Protein AF-A0A6G3U4Z9-F1 (afdb_monomer_lite)

Secondary structure (DSSP, 8-state):
--SHHHHHHHHHHHHHHHTT---EEEEETT-HHHHHHHHHTTPEEEEEEEEE-STT-EEEEEEEEPPPPTTSPPPTT---PPPP-

Foldseek 3Di:
DPCVVVVVVVVVCVVCVVVVHWDKDKAFPPPVVVVVVCVVQVWAWPAWDWDDPDDPDITIIIMTTHDPDPPDDPDPPPDPDDDDD

Organism: NCBI:txid2706093

pLDDT: mean 84.81, std 16.22, range [45.78, 97.44]

Structure (mmCIF, N/CA/C/O backbone):
data_AF-A0A6G3U4Z9-F1
#
_entry.id   AF-A0A6G3U4Z9-F1
#
loop_
_atom_site.group_PDB
_atom_site.id
_atom_site.type_symbol
_atom_site.label_atom_id
_atom_site.label_alt_id
_atom_site.label_comp_id
_atom_site.label_asym_id
_atom_site.label_entity_id
_atom_site.label_seq_id
_atom_site.pdbx_PDB_ins_code
_atom_site.Cartn_x
_atom_site.Cartn_y
_atom_site.Cartn_z
_atom_site.occupancy
_atom_site.B_iso_or_equiv
_atom_site.auth_seq_id
_atom_site.auth_comp_id
_atom_site.auth_asym_id
_atom_site.auth_atom_id
_atom_site.pdbx_PDB_model_num
ATOM 1 N N . GLY A 1 1 ? -6.516 -11.778 -9.504 1.00 61.81 1 GLY A N 1
ATOM 2 C CA . GLY A 1 1 ? -6.053 -12.332 -8.211 1.00 61.81 1 GLY A CA 1
ATOM 3 C C . GLY A 1 1 ? -7.249 -12.686 -7.343 1.00 61.81 1 GLY A C 1
ATOM 4 O O . GLY A 1 1 ? -8.267 -12.024 -7.459 1.00 61.81 1 GLY A O 1
ATOM 5 N N . ARG A 1 2 ? -7.158 -13.712 -6.488 1.00 70.44 2 ARG A N 1
ATOM 6 C CA . ARG A 1 2 ? -8.289 -14.264 -5.701 1.00 70.44 2 ARG A CA 1
ATOM 7 C C . ARG A 1 2 ? -8.724 -13.408 -4.490 1.00 70.44 2 ARG A C 1
ATOM 9 O O . ARG A 1 2 ? -9.258 -13.940 -3.531 1.00 70.44 2 ARG A O 1
ATOM 16 N N . GLY A 1 3 ? -8.410 -12.110 -4.466 1.00 78.81 3 GLY A N 1
ATOM 17 C CA . GLY A 1 3 ? -8.739 -11.213 -3.343 1.00 78.81 3 GLY A CA 1
ATOM 18 C C . GLY A 1 3 ? -7.960 -11.445 -2.035 1.00 78.81 3 GLY A C 1
ATOM 19 O O . GLY A 1 3 ? -8.078 -10.643 -1.117 1.00 78.81 3 GLY A O 1
ATOM 20 N N . ILE A 1 4 ? -7.114 -12.476 -1.954 1.00 85.25 4 ILE A N 1
ATOM 21 C CA . ILE A 1 4 ? -6.377 -12.849 -0.731 1.00 85.25 4 ILE A CA 1
ATOM 22 C C . ILE A 1 4 ? -5.502 -11.699 -0.211 1.00 85.25 4 ILE A C 1
ATOM 24 O O . ILE A 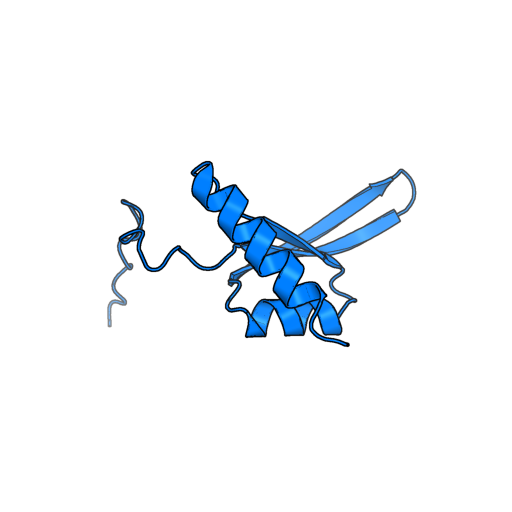1 4 ? -5.478 -11.451 0.989 1.00 85.25 4 ILE A O 1
ATOM 28 N N . GLY A 1 5 ? -4.840 -10.950 -1.100 1.00 85.19 5 GLY A N 1
ATOM 29 C CA . GLY A 1 5 ? -4.021 -9.800 -0.698 1.00 85.19 5 GLY A CA 1
ATOM 30 C C . GLY A 1 5 ? -4.817 -8.721 0.043 1.00 85.19 5 GLY A C 1
ATOM 31 O O . GLY A 1 5 ? -4.327 -8.162 1.019 1.00 85.19 5 GLY A O 1
ATOM 32 N N . ALA A 1 6 ? -6.072 -8.484 -0.353 1.00 87.12 6 ALA A N 1
ATOM 33 C CA . ALA A 1 6 ? -6.949 -7.542 0.340 1.00 87.12 6 ALA A CA 1
ATOM 34 C C . ALA A 1 6 ? -7.354 -8.060 1.730 1.00 87.12 6 ALA A C 1
ATOM 36 O O . ALA A 1 6 ? -7.358 -7.290 2.686 1.00 87.12 6 ALA A O 1
ATOM 37 N N . LEU A 1 7 ? -7.634 -9.363 1.858 1.00 90.44 7 LEU A N 1
ATOM 38 C CA . LEU A 1 7 ? -7.977 -9.988 3.141 1.00 90.44 7 LEU A CA 1
ATOM 39 C C . LEU A 1 7 ? -6.802 -9.952 4.126 1.00 90.44 7 LEU A C 1
ATOM 41 O O . LEU A 1 7 ? -6.975 -9.562 5.279 1.00 90.44 7 LEU A O 1
ATOM 45 N N . LEU A 1 8 ? -5.599 -10.299 3.663 1.00 91.44 8 LEU A N 1
ATOM 46 C CA . LEU A 1 8 ? -4.388 -10.233 4.482 1.00 91.44 8 LEU A CA 1
ATOM 47 C C . LEU A 1 8 ? -4.094 -8.797 4.929 1.00 91.44 8 LEU A C 1
ATOM 49 O O . LEU A 1 8 ? -3.767 -8.572 6.093 1.00 91.44 8 LEU A O 1
ATOM 53 N N . MET A 1 9 ? -4.264 -7.818 4.036 1.00 92.38 9 MET A N 1
ATOM 54 C CA . MET A 1 9 ? -4.086 -6.410 4.392 1.00 92.38 9 MET A CA 1
ATOM 55 C C . MET A 1 9 ? -5.119 -5.902 5.385 1.00 92.38 9 MET A C 1
ATOM 57 O O . MET A 1 9 ? -4.745 -5.194 6.316 1.00 92.38 9 MET A O 1
ATOM 61 N N . ALA A 1 10 ? -6.388 -6.286 5.245 1.00 91.75 10 ALA A N 1
ATOM 62 C CA . ALA A 1 10 ? -7.413 -5.923 6.217 1.00 91.75 10 ALA A CA 1
ATOM 63 C C . ALA A 1 10 ? -7.049 -6.427 7.625 1.00 91.75 10 ALA A C 1
ATOM 65 O O . ALA A 1 10 ? -7.112 -5.661 8.587 1.00 91.75 10 ALA A O 1
ATOM 66 N N . GLN A 1 11 ? -6.584 -7.676 7.730 1.00 94.12 11 GLN A N 1
ATOM 67 C CA . GLN A 1 11 ? -6.169 -8.259 9.006 1.00 94.12 11 GLN A CA 1
ATOM 68 C C . GLN A 1 11 ? -4.933 -7.565 9.595 1.00 94.12 11 GLN A C 1
ATOM 70 O O . GLN A 1 11 ? -4.908 -7.250 10.785 1.00 94.12 11 GLN A O 1
ATOM 75 N N . ALA A 1 12 ? -3.917 -7.290 8.773 1.00 93.81 12 ALA A N 1
ATOM 76 C CA . ALA A 1 12 ? -2.707 -6.602 9.219 1.00 93.81 12 ALA A CA 1
ATOM 77 C C . ALA A 1 12 ? -3.004 -5.179 9.726 1.00 93.81 12 ALA A C 1
ATOM 79 O O . ALA A 1 12 ? -2.493 -4.769 10.769 1.00 93.81 12 ALA A O 1
ATOM 80 N N . VAL A 1 13 ? -3.876 -4.442 9.028 1.00 94.19 13 VAL A N 1
ATOM 81 C CA . VAL A 1 13 ? -4.312 -3.098 9.437 1.00 94.19 13 VAL A CA 1
ATOM 82 C C . VAL A 1 13 ? -5.082 -3.150 10.755 1.00 94.19 13 VAL A C 1
ATOM 84 O O . VAL A 1 13 ? -4.816 -2.335 11.638 1.00 94.19 13 VAL A O 1
ATOM 87 N N . ALA A 1 14 ? -6.008 -4.101 10.911 1.00 93.25 14 ALA A N 1
ATOM 88 C CA . ALA A 1 14 ? -6.774 -4.259 12.145 1.00 93.25 14 ALA A CA 1
ATOM 89 C C . ALA A 1 14 ? -5.858 -4.519 13.352 1.00 93.25 14 ALA A C 1
ATOM 91 O O . ALA A 1 14 ? -6.001 -3.875 14.391 1.00 93.25 14 ALA A O 1
ATOM 92 N N . GLU A 1 15 ? -4.870 -5.401 13.201 1.00 95.19 15 GLU A N 1
ATOM 93 C CA . GLU A 1 15 ? -3.924 -5.717 14.272 1.00 95.19 15 GLU A CA 1
ATOM 94 C C . GLU A 1 15 ? -3.013 -4.534 14.623 1.00 95.19 15 GLU A C 1
ATOM 96 O O . GLU A 1 15 ? -2.794 -4.247 15.800 1.00 95.19 15 GLU A O 1
ATOM 101 N N . ALA A 1 16 ? -2.506 -3.806 13.627 1.00 94.06 16 ALA A N 1
ATOM 102 C CA . ALA A 1 16 ? -1.704 -2.612 13.870 1.00 94.06 16 ALA A CA 1
ATOM 103 C C . ALA A 1 16 ? -2.506 -1.531 14.612 1.00 94.06 16 ALA A C 1
ATOM 105 O O . ALA A 1 16 ? -2.020 -0.964 15.592 1.00 94.06 16 ALA A O 1
ATOM 106 N N . ARG A 1 17 ? -3.767 -1.311 14.216 1.00 92.56 17 ARG A N 1
ATOM 107 C CA . ARG A 1 17 ? -4.677 -0.380 14.902 1.00 92.56 17 ARG A CA 1
ATOM 108 C C . ARG A 1 17 ? -4.974 -0.812 16.332 1.00 92.56 17 ARG A C 1
ATOM 110 O O . ARG A 1 17 ? -4.946 0.028 17.225 1.00 92.56 17 ARG A O 1
ATOM 117 N N . ARG A 1 18 ? -5.167 -2.113 16.581 1.00 93.12 18 ARG A N 1
ATOM 118 C CA . ARG A 1 18 ? -5.325 -2.666 17.939 1.00 93.12 18 ARG A CA 1
ATOM 119 C C . ARG A 1 18 ? -4.122 -2.350 18.836 1.00 93.12 18 ARG A C 1
ATOM 121 O O . ARG A 1 18 ? -4.274 -2.250 20.049 1.00 93.12 18 ARG A O 1
ATOM 128 N N . ARG A 1 19 ? -2.936 -2.169 18.248 1.00 93.75 19 ARG A N 1
ATOM 129 C CA . ARG A 1 19 ? -1.704 -1.752 18.939 1.00 93.75 19 ARG A CA 1
ATOM 130 C C . ARG A 1 19 ? -1.493 -0.232 18.974 1.00 93.75 19 ARG A C 1
ATOM 132 O O . ARG A 1 19 ? -0.452 0.208 19.447 1.00 93.75 19 ARG A O 1
ATOM 139 N N . GLY A 1 20 ? -2.432 0.568 18.465 1.00 92.75 20 GLY A N 1
ATOM 140 C CA . GLY A 1 20 ? -2.300 2.026 18.368 1.00 92.75 20 GLY A CA 1
ATOM 141 C C . GLY A 1 20 ? -1.305 2.497 17.300 1.00 92.75 20 GLY A C 1
ATOM 142 O O . GLY A 1 20 ? -0.857 3.639 17.347 1.00 92.75 20 GLY A O 1
ATOM 143 N N . LEU A 1 21 ? -0.937 1.634 16.349 1.00 93.69 21 LEU A N 1
ATOM 144 C CA . LEU A 1 21 ? 0.008 1.947 15.277 1.00 93.69 21 LEU A CA 1
ATOM 145 C C . LEU A 1 21 ? -0.724 2.382 14.005 1.00 93.69 21 LEU A C 1
ATOM 147 O O . LEU A 1 21 ? -1.812 1.892 13.693 1.00 93.69 21 LEU A O 1
ATOM 151 N N . HIS A 1 22 ? -0.085 3.262 13.232 1.00 94.00 22 HIS A N 1
ATOM 152 C CA . HIS A 1 22 ? -0.543 3.648 11.902 1.00 94.00 22 HIS A CA 1
ATOM 153 C C . HIS A 1 22 ? 0.247 2.891 10.821 1.00 94.00 22 HIS A C 1
ATOM 155 O O . HIS A 1 22 ? 1.448 3.126 10.686 1.00 94.00 22 HIS A O 1
ATOM 161 N N . PRO A 1 23 ? -0.383 1.979 10.057 1.00 95.25 23 PRO A N 1
ATOM 162 C CA . PRO A 1 23 ? 0.318 1.210 9.034 1.00 95.25 23 PRO A CA 1
ATOM 163 C C . PRO A 1 23 ? 0.807 2.074 7.871 1.00 95.25 23 PRO A C 1
ATOM 165 O O . PRO A 1 23 ? 0.053 2.886 7.329 1.00 95.25 23 PRO A O 1
ATOM 168 N N . VAL A 1 24 ? 2.037 1.810 7.438 1.00 95.19 24 VAL A N 1
ATOM 169 C CA . VAL A 1 24 ? 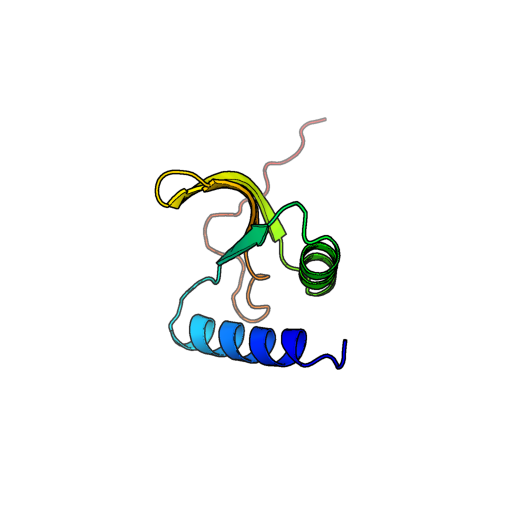2.639 2.329 6.206 1.00 95.19 24 VAL A CA 1
ATOM 170 C C . VAL A 1 24 ? 3.191 1.148 5.413 1.00 95.19 24 VAL A C 1
ATOM 172 O O . VAL A 1 24 ? 3.612 0.151 6.002 1.00 95.19 24 VAL A O 1
ATOM 175 N N . LEU A 1 25 ? 3.159 1.241 4.087 1.00 94.31 25 LEU A N 1
ATOM 176 C CA . LEU A 1 25 ? 3.754 0.259 3.190 1.00 94.31 25 LEU A CA 1
ATOM 177 C C . LEU A 1 25 ? 4.512 0.929 2.049 1.00 94.31 25 LEU A C 1
ATOM 179 O O . LEU A 1 25 ? 4.139 2.015 1.603 1.00 94.31 25 LEU A O 1
ATOM 183 N N . ASP A 1 26 ? 5.520 0.219 1.555 1.00 95.31 26 ASP A N 1
ATOM 184 C CA . ASP A 1 26 ? 6.318 0.582 0.391 1.00 95.31 26 ASP A CA 1
ATOM 185 C C . ASP A 1 26 ? 6.070 -0.438 -0.720 1.00 95.31 26 ASP A C 1
ATOM 187 O O . ASP A 1 26 ? 6.210 -1.645 -0.518 1.00 95.31 26 ASP A O 1
ATOM 191 N N . VAL A 1 27 ? 5.679 0.042 -1.899 1.00 94.69 27 VAL A N 1
ATOM 192 C CA . VAL A 1 27 ? 5.400 -0.792 -3.077 1.00 94.69 27 VAL A CA 1
ATOM 193 C C . VAL A 1 27 ? 6.367 -0.416 -4.174 1.00 94.69 27 VAL A C 1
ATOM 195 O O . VAL A 1 27 ? 6.517 0.768 -4.450 1.00 94.69 27 VAL A O 1
ATOM 198 N N . LEU A 1 28 ? 6.965 -1.390 -4.858 1.00 96.56 28 LEU A N 1
ATOM 199 C CA . LEU A 1 28 ? 7.701 -1.115 -6.092 1.00 96.56 28 LEU A CA 1
ATOM 200 C C . LEU A 1 28 ? 6.837 -0.281 -7.044 1.00 96.56 28 LEU A C 1
ATOM 202 O O . LEU A 1 28 ? 5.711 -0.660 -7.360 1.00 96.56 28 LEU A O 1
ATOM 206 N N . ALA A 1 29 ? 7.368 0.838 -7.533 1.00 93.56 29 ALA A N 1
ATOM 207 C CA . ALA A 1 29 ? 6.636 1.718 -8.440 1.00 93.56 29 ALA A CA 1
ATOM 208 C C . ALA A 1 29 ? 6.240 1.007 -9.751 1.00 93.56 29 ALA A C 1
ATOM 210 O O . ALA A 1 29 ? 5.261 1.386 -10.390 1.00 93.56 29 ALA A O 1
ATOM 211 N N . SER A 1 30 ? 6.973 -0.047 -10.125 1.00 94.38 30 SER A N 1
ATOM 212 C CA . SER A 1 30 ? 6.685 -0.904 -11.277 1.00 94.38 30 SER A CA 1
ATOM 213 C C . SER A 1 30 ? 5.571 -1.934 -11.038 1.00 94.38 30 SER A C 1
ATOM 215 O O . SER A 1 30 ? 5.012 -2.445 -12.011 1.00 94.38 30 SER A O 1
ATOM 217 N N . ASP A 1 31 ? 5.190 -2.225 -9.787 1.00 94.12 31 ASP A N 1
ATOM 218 C CA . ASP A 1 31 ? 4.088 -3.143 -9.471 1.00 94.12 31 ASP A CA 1
ATOM 219 C C . ASP A 1 31 ? 2.735 -2.417 -9.551 1.00 94.12 31 ASP A C 1
ATOM 221 O O . ASP A 1 31 ? 2.089 -2.064 -8.560 1.00 94.12 31 ASP A O 1
ATOM 225 N N . THR A 1 32 ? 2.303 -2.179 -10.789 1.00 92.38 32 THR A N 1
ATOM 226 C CA . THR A 1 32 ? 1.060 -1.457 -11.100 1.00 92.38 32 THR A CA 1
ATOM 227 C C . THR A 1 32 ? -0.187 -2.126 -10.515 1.00 92.38 32 THR A C 1
ATOM 229 O O . THR A 1 32 ? -1.143 -1.438 -10.149 1.00 92.38 32 THR A O 1
ATOM 232 N N . ALA A 1 33 ? -0.187 -3.455 -10.373 1.00 91.44 33 ALA A N 1
ATOM 233 C CA . ALA A 1 33 ? -1.312 -4.196 -9.815 1.00 91.44 33 ALA A CA 1
ATOM 234 C C . ALA A 1 33 ? -1.444 -3.969 -8.303 1.00 91.44 33 ALA A C 1
ATOM 236 O O . ALA A 1 33 ? -2.560 -3.756 -7.814 1.00 91.44 33 ALA A O 1
ATOM 237 N N . ALA A 1 34 ? -0.324 -3.984 -7.574 1.00 91.00 34 ALA A N 1
ATOM 238 C CA . ALA A 1 34 ? -0.295 -3.660 -6.153 1.00 91.00 34 ALA A CA 1
ATOM 239 C C . ALA A 1 34 ? -0.638 -2.184 -5.910 1.00 91.00 34 ALA A C 1
ATOM 241 O O . ALA A 1 34 ? -1.512 -1.896 -5.093 1.00 91.00 34 ALA A O 1
ATOM 242 N N . VAL A 1 35 ? -0.053 -1.256 -6.675 1.00 93.38 35 VAL A N 1
ATOM 243 C CA . VAL A 1 35 ? -0.381 0.181 -6.597 1.00 93.38 35 VAL A CA 1
ATOM 244 C C . VAL A 1 35 ? -1.888 0.406 -6.755 1.00 93.38 35 VAL A C 1
ATOM 246 O O . VAL A 1 35 ? -2.522 0.997 -5.880 1.00 93.38 35 VAL A O 1
ATOM 249 N N . ALA A 1 36 ? -2.493 -0.152 -7.808 1.00 92.38 36 ALA A N 1
ATOM 250 C CA . ALA A 1 36 ? -3.925 -0.012 -8.047 1.00 92.38 36 ALA A CA 1
ATOM 251 C C . ALA A 1 36 ? -4.780 -0.683 -6.955 1.00 92.38 36 ALA A C 1
ATOM 253 O O . ALA A 1 36 ? -5.887 -0.228 -6.665 1.00 92.38 36 ALA A O 1
ATOM 254 N N . LEU A 1 37 ? -4.310 -1.783 -6.354 1.00 91.44 37 LEU A N 1
ATOM 255 C CA . LEU A 1 37 ? -4.985 -2.412 -5.216 1.00 91.44 37 LEU A CA 1
ATOM 256 C C . LEU A 1 37 ? -5.042 -1.465 -4.015 1.00 91.44 37 LEU A C 1
ATOM 258 O O . LEU A 1 37 ? -6.122 -1.278 -3.459 1.00 91.44 37 LEU A O 1
ATOM 262 N N . TYR A 1 38 ? -3.919 -0.862 -3.630 1.00 93.62 38 TYR A N 1
ATOM 263 C CA . TYR A 1 38 ? -3.865 0.007 -2.455 1.00 93.62 38 TYR A CA 1
ATOM 264 C C . TYR A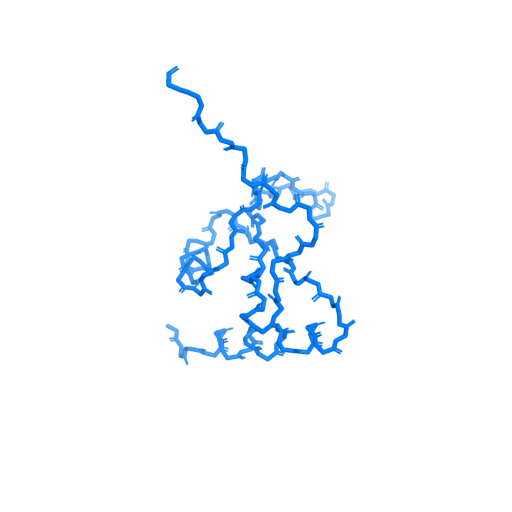 1 38 ? -4.648 1.304 -2.648 1.00 93.62 38 TYR A C 1
ATOM 266 O O . TYR A 1 38 ? -5.376 1.711 -1.741 1.00 93.62 38 TYR A O 1
ATOM 274 N N . GLU A 1 39 ? -4.602 1.889 -3.847 1.00 92.25 39 GLU A N 1
ATOM 275 C CA . GLU A 1 39 ? -5.440 3.041 -4.195 1.00 92.25 39 GLU A CA 1
ATOM 276 C C . GLU A 1 39 ? -6.939 2.711 -4.053 1.00 92.25 39 GLU A C 1
ATOM 278 O O . GLU A 1 39 ? -7.679 3.469 -3.426 1.00 92.25 39 GLU A O 1
ATOM 283 N N . ARG A 1 40 ? -7.394 1.536 -4.524 1.00 92.06 40 ARG A N 1
ATOM 284 C CA . ARG A 1 40 ? -8.792 1.087 -4.339 1.00 92.06 40 ARG A CA 1
ATOM 285 C C . ARG A 1 40 ? -9.162 0.791 -2.886 1.00 92.06 40 ARG A C 1
ATOM 287 O O . ARG A 1 40 ? -10.323 0.941 -2.522 1.00 92.06 40 ARG A O 1
ATOM 294 N N . LEU A 1 41 ? -8.204 0.366 -2.063 1.00 90.56 41 LEU A N 1
ATOM 295 C CA . LEU A 1 41 ? -8.405 0.149 -0.626 1.00 90.56 41 LEU A CA 1
ATOM 296 C C . LEU A 1 41 ? -8.404 1.463 0.181 1.00 90.56 41 LEU A C 1
ATOM 298 O O . LEU A 1 41 ? -8.487 1.423 1.408 1.00 90.56 41 LEU A O 1
ATOM 302 N N . GLY A 1 42 ? -8.298 2.620 -0.481 1.00 92.69 42 GLY A N 1
ATOM 303 C CA . GLY A 1 42 ? -8.331 3.935 0.161 1.00 92.69 42 GLY A CA 1
ATOM 304 C C . GL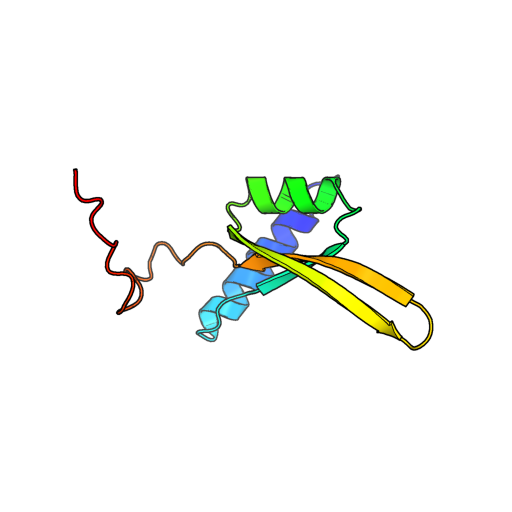Y A 1 42 ? -7.032 4.308 0.874 1.00 92.69 42 GLY A C 1
ATOM 305 O O . GLY A 1 42 ? -7.029 5.221 1.703 1.00 92.69 42 GLY A O 1
ATOM 306 N N . TRP A 1 43 ? -5.931 3.613 0.579 1.00 95.38 43 TRP A N 1
ATOM 307 C CA . TRP A 1 43 ? -4.622 3.993 1.094 1.00 95.38 43 TRP A CA 1
ATOM 308 C C . TRP A 1 43 ? -4.176 5.314 0.470 1.00 95.38 43 TRP A C 1
ATOM 310 O O . TRP A 1 43 ? -4.415 5.590 -0.707 1.00 95.38 43 TRP A O 1
ATOM 320 N N . ARG A 1 44 ? -3.520 6.150 1.273 1.00 95.38 44 ARG A N 1
ATOM 321 C CA . ARG A 1 44 ? -3.130 7.507 0.887 1.00 95.38 44 ARG A CA 1
ATOM 322 C C . ARG A 1 44 ? -1.664 7.521 0.462 1.00 95.38 44 ARG A C 1
ATOM 324 O O . ARG A 1 44 ? -0.829 7.071 1.245 1.00 95.38 44 ARG A O 1
ATOM 331 N N . PRO A 1 45 ? -1.322 8.041 -0.729 1.00 94.44 45 PRO A N 1
ATOM 332 C CA . PRO A 1 45 ? 0.070 8.145 -1.142 1.00 94.44 45 PRO A CA 1
ATOM 333 C C . PRO A 1 45 ? 0.811 9.141 -0.245 1.00 94.44 45 PRO A C 1
ATOM 335 O O . PRO A 1 45 ? 0.300 10.225 0.040 1.00 94.44 45 PRO A O 1
ATOM 338 N N . LEU A 1 46 ? 2.013 8.765 0.178 1.00 95.44 46 LEU A N 1
ATOM 339 C CA . LEU A 1 46 ? 2.913 9.614 0.961 1.00 95.44 46 LEU A CA 1
ATOM 340 C C . LEU A 1 46 ? 4.019 10.219 0.095 1.00 95.44 46 LEU A C 1
ATOM 342 O O . LEU A 1 46 ? 4.468 11.330 0.353 1.00 95.44 46 LEU A O 1
ATOM 346 N N . GLY A 1 47 ? 4.438 9.503 -0.946 1.00 94.38 47 GLY A N 1
ATOM 347 C CA . GLY A 1 47 ? 5.510 9.930 -1.831 1.00 94.38 47 GLY A CA 1
ATOM 348 C C . GLY A 1 47 ? 6.069 8.770 -2.639 1.00 94.38 47 GLY A C 1
ATOM 349 O O . GLY A 1 47 ? 5.576 7.645 -2.564 1.00 94.38 47 GLY A O 1
ATOM 350 N N . THR A 1 48 ? 7.087 9.071 -3.435 1.00 96.56 48 THR A N 1
ATOM 351 C CA . THR A 1 48 ? 7.893 8.086 -4.157 1.00 96.56 48 THR A CA 1
ATOM 352 C C . THR A 1 48 ? 9.346 8.321 -3.779 1.00 96.56 48 THR A C 1
ATOM 354 O O . THR A 1 48 ? 9.788 9.469 -3.790 1.00 96.56 48 THR A O 1
ATOM 357 N N . VAL A 1 49 ? 10.061 7.265 -3.407 1.00 96.00 49 VAL A N 1
ATOM 358 C CA . VAL A 1 49 ? 11.451 7.333 -2.941 1.00 96.00 49 VAL A CA 1
ATOM 359 C C . VAL A 1 49 ? 12.273 6.229 -3.590 1.00 96.00 49 VAL A C 1
ATOM 361 O O . VAL A 1 49 ? 11.741 5.177 -3.941 1.00 96.00 49 VAL A O 1
ATOM 364 N N . GLU A 1 50 ? 13.570 6.459 -3.748 1.00 96.75 50 GLU A N 1
ATOM 365 C CA . GLU A 1 50 ? 14.507 5.387 -4.074 1.00 96.75 50 GLU A CA 1
ATOM 366 C C . GLU A 1 50 ? 14.959 4.689 -2.791 1.00 96.75 50 GLU A C 1
ATOM 368 O O . GLU A 1 50 ? 15.221 5.339 -1.779 1.00 96.75 50 GLU A O 1
ATOM 373 N N . GLN A 1 51 ? 15.025 3.361 -2.826 1.00 93.38 51 GLN A N 1
ATOM 374 C CA . GLN A 1 51 ? 15.515 2.534 -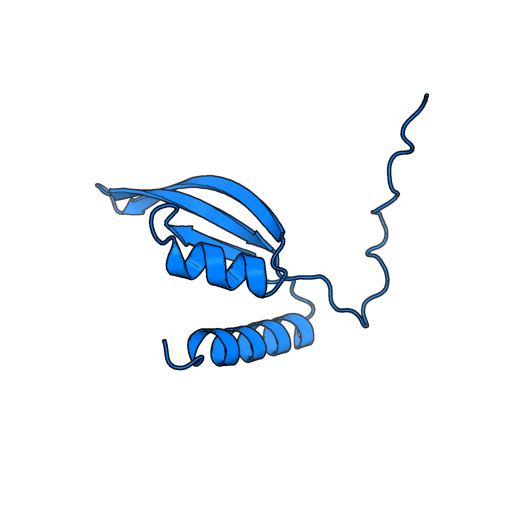1.730 1.00 93.38 51 GLN A CA 1
ATOM 375 C C . GLN A 1 51 ? 16.586 1.569 -2.217 1.00 93.38 51 GLN A C 1
ATOM 377 O O . GLN A 1 51 ? 16.450 0.947 -3.270 1.00 93.38 51 GLN A O 1
ATOM 382 N N . GLU A 1 52 ? 17.629 1.406 -1.410 1.00 94.75 52 GLU A N 1
ATOM 383 C CA . GLU A 1 52 ? 18.680 0.418 -1.631 1.00 94.75 52 GLU A CA 1
ATOM 384 C C . GLU A 1 52 ? 18.263 -0.925 -1.020 1.00 94.75 52 GLU A C 1
ATOM 386 O O . GLU A 1 52 ? 18.269 -1.125 0.194 1.00 94.75 52 GLU A O 1
ATOM 391 N N . TRP A 1 53 ? 17.882 -1.874 -1.868 1.00 89.69 53 TRP A N 1
ATOM 392 C CA . TRP A 1 53 ? 17.564 -3.252 -1.499 1.00 89.69 53 TRP A CA 1
ATOM 393 C C . TRP A 1 53 ? 18.808 -4.130 -1.646 1.00 89.69 53 TRP A C 1
ATOM 395 O O . TRP A 1 53 ? 18.889 -5.036 -2.475 1.00 89.69 53 TRP A O 1
ATOM 405 N N . GLY A 1 54 ? 19.808 -3.836 -0.815 1.00 91.00 54 GLY A N 1
ATOM 406 C CA . GLY A 1 54 ? 21.119 -4.476 -0.855 1.00 91.00 54 GLY A CA 1
ATOM 407 C C . GLY A 1 54 ? 22.119 -3.752 -1.767 1.00 91.00 54 GLY A C 1
ATOM 408 O O . GLY A 1 54 ? 21.802 -2.738 -2.381 1.00 91.00 54 GLY A O 1
ATOM 409 N N . PRO A 1 55 ? 23.350 -4.273 -1.890 1.00 88.31 55 PRO A N 1
ATOM 410 C CA . PRO A 1 55 ? 24.503 -3.506 -2.377 1.00 88.31 55 PRO A CA 1
ATOM 411 C C . PRO A 1 55 ? 24.491 -3.172 -3.877 1.00 88.31 55 PRO A C 1
ATOM 413 O O . PRO A 1 55 ? 25.416 -2.530 -4.363 1.00 88.31 55 PRO A O 1
ATOM 416 N N . ARG A 1 56 ? 23.521 -3.679 -4.646 1.00 92.62 56 ARG A N 1
ATOM 417 C CA . ARG A 1 56 ? 23.483 -3.543 -6.115 1.00 92.62 56 ARG A CA 1
ATOM 418 C C . ARG A 1 56 ? 22.089 -3.291 -6.676 1.00 92.62 56 ARG A C 1
ATOM 420 O O . ARG A 1 56 ? 21.911 -3.356 -7.889 1.00 92.62 56 ARG A O 1
ATOM 427 N N . LEU A 1 57 ? 21.098 -3.081 -5.819 1.00 93.62 57 LEU A N 1
ATOM 428 C CA . LEU A 1 57 ? 19.714 -2.969 -6.248 1.00 93.62 57 LEU A CA 1
ATOM 429 C C . LEU A 1 57 ? 19.103 -1.726 -5.622 1.00 93.62 57 LEU A C 1
ATOM 431 O O . LEU A 1 57 ? 18.695 -1.748 -4.469 1.00 93.62 57 LEU A O 1
ATOM 435 N N . THR A 1 58 ? 19.025 -0.660 -6.406 1.00 95.75 58 THR A N 1
ATOM 436 C CA . THR A 1 58 ? 18.223 0.515 -6.070 1.00 95.75 58 THR A CA 1
ATOM 437 C C . THR A 1 58 ? 16.877 0.379 -6.762 1.00 95.75 58 THR A C 1
ATOM 439 O O . THR A 1 58 ? 16.816 0.127 -7.967 1.00 95.75 58 THR A O 1
ATOM 442 N N . VAL A 1 59 ? 15.795 0.515 -6.004 1.00 95.94 59 VAL A N 1
ATOM 443 C CA . VAL A 1 59 ? 14.430 0.446 -6.522 1.00 95.94 59 VAL A CA 1
ATOM 444 C C . VAL A 1 59 ? 13.662 1.705 -6.180 1.00 95.94 59 VAL A C 1
ATOM 446 O O . VAL A 1 59 ? 13.779 2.253 -5.088 1.00 95.94 59 VAL A O 1
ATOM 449 N N . THR A 1 60 ? 12.817 2.145 -7.102 1.00 97.44 60 THR A N 1
ATOM 450 C CA . THR A 1 60 ? 11.840 3.191 -6.823 1.00 97.44 60 THR A CA 1
ATOM 451 C C . THR A 1 60 ? 10.617 2.562 -6.170 1.00 97.44 60 THR A C 1
ATOM 453 O O . THR A 1 60 ? 9.980 1.682 -6.759 1.00 97.44 60 THR A O 1
ATOM 456 N N . VAL A 1 61 ? 10.254 3.023 -4.978 1.00 97.19 61 VAL A N 1
ATOM 457 C CA . VAL A 1 61 ? 9.033 2.609 -4.288 1.00 97.19 61 VAL A CA 1
ATOM 458 C C . VAL A 1 61 ? 8.074 3.775 -4.120 1.00 97.19 61 VAL A C 1
ATOM 460 O O . VAL A 1 61 ? 8.480 4.919 -3.926 1.00 97.19 61 VAL A O 1
ATOM 463 N N . ARG A 1 62 ? 6.781 3.477 -4.160 1.00 97.12 62 ARG A N 1
ATOM 464 C CA . ARG A 1 62 ? 5.709 4.378 -3.768 1.00 97.12 62 ARG A CA 1
ATOM 465 C C . ARG A 1 62 ? 5.237 4.007 -2.370 1.00 97.12 62 ARG A C 1
ATOM 467 O O . ARG A 1 62 ? 4.839 2.869 -2.121 1.00 97.12 62 ARG A O 1
ATOM 474 N N . CYS A 1 63 ? 5.272 4.988 -1.482 1.00 97.06 63 CYS A N 1
ATOM 475 C CA . CYS A 1 63 ? 4.906 4.841 -0.083 1.00 97.06 63 CYS A CA 1
ATOM 476 C C . CYS A 1 63 ? 3.417 5.151 0.102 1.00 97.06 63 CYS A C 1
ATOM 478 O O . CYS A 1 63 ? 2.906 6.135 -0.450 1.00 97.06 63 CYS A O 1
ATOM 480 N N . PHE A 1 64 ? 2.728 4.362 0.923 1.00 96.75 64 PHE A N 1
ATOM 481 C CA . PHE A 1 64 ? 1.316 4.544 1.240 1.00 96.75 64 PHE A CA 1
ATOM 482 C C . PHE A 1 64 ? 1.048 4.435 2.738 1.00 96.75 64 PHE A C 1
ATOM 484 O O . PHE A 1 64 ? 1.560 3.545 3.406 1.00 96.75 64 PHE A O 1
ATOM 491 N N . ALA A 1 65 ? 0.166 5.292 3.241 1.00 96.44 65 ALA A N 1
ATOM 492 C CA . ALA A 1 65 ? -0.410 5.214 4.577 1.00 96.44 65 ALA A CA 1
ATOM 493 C C . ALA A 1 65 ? -1.798 4.569 4.525 1.00 96.44 65 ALA A C 1
ATOM 495 O O . ALA A 1 65 ? -2.596 4.873 3.629 1.00 96.44 65 ALA A O 1
ATOM 496 N N . ALA A 1 66 ? -2.113 3.717 5.502 1.00 95.44 66 ALA A N 1
ATOM 497 C CA . ALA A 1 66 ? -3.461 3.180 5.641 1.00 95.44 66 ALA A CA 1
ATOM 498 C C . ALA A 1 66 ? -4.477 4.319 5.839 1.00 95.44 66 ALA A C 1
ATOM 500 O O . ALA A 1 66 ? -4.141 5.367 6.401 1.00 95.44 66 ALA A O 1
ATOM 501 N N . PRO A 1 67 ? -5.741 4.148 5.417 1.00 91.75 67 PRO A N 1
ATOM 502 C CA . PRO A 1 67 ? -6.766 5.126 5.743 1.00 91.75 67 PRO A CA 1
ATOM 503 C C . PRO A 1 67 ? -6.864 5.296 7.270 1.00 91.75 67 PRO A C 1
ATOM 505 O O . PRO A 1 67 ? -6.636 4.328 8.014 1.00 91.75 67 PRO A O 1
ATOM 508 N N . PRO A 1 68 ? -7.202 6.505 7.757 1.00 83.38 68 PRO A N 1
ATOM 509 C CA . PRO A 1 68 ? -7.491 6.699 9.170 1.00 83.38 68 PRO A CA 1
ATOM 510 C C . PRO A 1 68 ? -8.595 5.732 9.601 1.00 83.38 68 PRO A C 1
ATOM 512 O O . PRO A 1 68 ? -9.437 5.323 8.795 1.00 83.38 68 PRO A O 1
ATOM 515 N N . ASP A 1 69 ? -8.565 5.323 10.865 1.00 78.00 69 ASP A N 1
ATOM 516 C CA . ASP A 1 69 ? -9.677 4.553 11.400 1.00 78.00 69 ASP A CA 1
ATOM 517 C C . ASP A 1 69 ? -10.922 5.446 11.428 1.00 78.00 69 ASP A C 1
ATOM 519 O O . ASP A 1 69 ? -10.849 6.577 11.895 1.00 78.00 69 ASP A O 1
ATOM 523 N N . ALA A 1 70 ? -12.055 4.966 10.917 1.00 65.31 70 ALA A N 1
ATOM 524 C CA . ALA A 1 70 ? -13.288 5.751 10.908 1.00 65.31 70 ALA A CA 1
ATOM 525 C C . ALA A 1 70 ? -13.806 6.013 12.336 1.00 65.31 70 ALA A C 1
ATOM 527 O O . ALA A 1 70 ? -14.509 6.994 12.562 1.00 65.31 70 ALA A O 1
ATOM 528 N N . ALA A 1 71 ? -13.437 5.153 13.295 1.00 58.75 71 ALA A N 1
ATOM 529 C CA . ALA A 1 71 ? -13.735 5.324 14.716 1.00 58.75 71 ALA A CA 1
ATOM 530 C C . ALA A 1 71 ? -12.726 6.230 15.448 1.00 58.75 71 ALA A C 1
ATOM 532 O O . ALA A 1 71 ? -13.035 6.750 16.520 1.00 58.75 71 ALA A O 1
ATOM 533 N N . ALA A 1 72 ? -11.534 6.445 14.880 1.00 58.12 72 ALA A N 1
ATOM 534 C CA . ALA A 1 72 ? -10.609 7.442 15.391 1.00 58.12 72 ALA A CA 1
ATOM 535 C C . ALA A 1 72 ? -11.054 8.802 14.846 1.00 58.12 72 ALA A C 1
ATOM 537 O O . ALA A 1 72 ? -10.975 9.063 13.646 1.00 58.12 72 ALA A O 1
ATOM 538 N N . GLY A 1 73 ? -11.539 9.680 15.727 1.00 48.53 73 GLY A N 1
ATOM 539 C CA . GLY A 1 73 ? -11.756 11.083 15.375 1.00 48.53 73 GLY A CA 1
ATOM 540 C C . GLY A 1 73 ? -10.507 11.699 14.718 1.00 48.53 73 GLY A C 1
ATOM 541 O O . GLY A 1 73 ? -9.416 11.125 14.797 1.00 48.53 73 GLY A O 1
ATOM 542 N N . PRO A 1 74 ? -10.632 12.862 14.050 1.00 53.47 74 PRO A N 1
ATOM 543 C CA . PRO A 1 74 ? -9.491 13.495 13.398 1.00 53.47 74 PRO A CA 1
ATOM 544 C C . PRO A 1 74 ? -8.325 13.602 14.384 1.00 53.47 74 PRO A C 1
ATOM 546 O O . PRO A 1 74 ? -8.503 14.079 15.505 1.00 53.47 74 PRO A O 1
ATOM 549 N N . ALA A 1 75 ? -7.144 13.136 13.967 1.00 49.44 75 ALA A N 1
ATOM 550 C CA . ALA A 1 75 ? -5.933 13.261 14.766 1.00 49.44 75 ALA A CA 1
ATOM 551 C C . ALA A 1 75 ? -5.777 14.732 15.203 1.00 49.44 75 ALA A C 1
ATOM 553 O O . ALA A 1 75 ? -5.912 15.622 14.349 1.00 49.44 75 ALA A O 1
ATOM 554 N N . PRO A 1 76 ? -5.532 15.021 16.496 1.00 45.78 76 PRO A N 1
ATOM 555 C CA . PRO A 1 76 ? -5.353 16.394 16.946 1.00 45.78 76 PRO A CA 1
ATOM 556 C C . PRO A 1 76 ? -4.176 17.014 16.180 1.00 45.78 76 PRO A C 1
ATOM 558 O O . PRO A 1 76 ? -3.038 16.577 16.320 1.00 45.78 76 PRO A O 1
ATOM 561 N N . GLY A 1 77 ? -4.470 17.988 15.309 1.00 49.66 77 GLY A N 1
ATOM 562 C CA . GLY A 1 77 ? -3.478 18.707 14.498 1.00 49.66 77 GLY A CA 1
ATOM 563 C C . GLY A 1 77 ? -3.795 18.846 13.004 1.00 49.66 77 GLY A C 1
ATOM 564 O O . GLY A 1 77 ? -3.223 19.715 12.353 1.00 49.66 77 GLY A O 1
ATOM 565 N N . ALA A 1 78 ? -4.737 18.080 12.440 1.00 54.91 78 ALA A N 1
ATOM 566 C CA . ALA A 1 78 ? -5.129 18.230 11.031 1.00 54.91 78 ALA A CA 1
ATOM 567 C C . ALA A 1 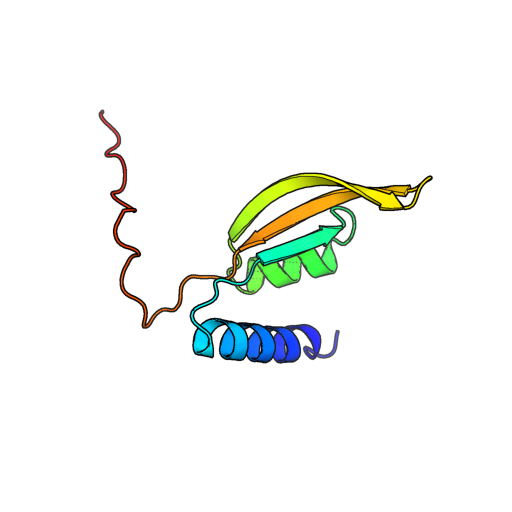78 ? -6.113 19.402 10.814 1.00 54.91 78 ALA A C 1
ATOM 569 O O . ALA A 1 78 ? -7.199 19.236 10.255 1.00 54.91 78 ALA A O 1
ATOM 570 N N . THR A 1 79 ? -5.751 20.610 11.258 1.00 46.88 79 THR A N 1
ATOM 571 C CA . THR A 1 79 ? -6.480 21.830 10.894 1.00 46.88 79 THR A CA 1
ATOM 572 C C . THR A 1 79 ? -6.233 22.111 9.416 1.00 46.88 79 THR A C 1
ATOM 574 O O . THR A 1 79 ? -5.143 22.492 8.998 1.00 46.88 79 THR A O 1
ATOM 577 N N . ARG A 1 80 ? -7.277 21.901 8.613 1.00 55.09 80 ARG A N 1
ATOM 578 C CA . ARG A 1 80 ? -7.348 22.253 7.194 1.00 55.09 80 ARG A CA 1
ATOM 579 C C . ARG A 1 80 ? -6.977 23.731 7.019 1.00 55.09 80 ARG A C 1
ATOM 581 O O . ARG A 1 80 ? -7.751 24.606 7.405 1.00 55.09 80 ARG A O 1
ATOM 588 N N . ALA A 1 81 ? -5.814 24.003 6.425 1.00 50.91 81 ALA A N 1
ATOM 589 C CA . ALA A 1 81 ? -5.454 25.343 5.979 1.00 50.91 81 ALA A CA 1
ATOM 590 C C . ALA A 1 81 ? -6.556 25.855 5.036 1.00 50.91 81 ALA A C 1
ATOM 592 O O . ALA A 1 81 ? -6.873 25.231 4.018 1.00 50.91 81 ALA A O 1
ATOM 593 N N . ARG A 1 82 ? -7.202 26.955 5.431 1.00 55.41 82 ARG A N 1
ATOM 594 C CA . ARG A 1 82 ? -8.192 27.661 4.617 1.00 55.41 82 ARG A CA 1
ATOM 595 C C . ARG A 1 82 ? -7.508 28.116 3.323 1.00 55.41 82 ARG A C 1
ATOM 597 O O . ARG A 1 82 ? -6.454 28.738 3.378 1.00 55.41 82 ARG A O 1
ATOM 604 N N . ARG A 1 83 ? -8.107 27.811 2.167 1.00 50.03 83 ARG A N 1
ATOM 605 C CA . ARG A 1 83 ? -7.823 28.545 0.926 1.00 50.03 83 ARG A CA 1
ATOM 606 C C . ARG A 1 83 ? -8.352 29.962 1.122 1.00 50.03 83 ARG A C 1
ATOM 608 O O . ARG A 1 83 ? -9.550 30.122 1.347 1.00 50.03 83 ARG A O 1
ATOM 615 N N . SER A 1 84 ? -7.456 30.935 1.080 1.00 52.03 84 SER A N 1
ATOM 616 C CA . SER A 1 84 ? -7.798 32.341 0.893 1.00 52.03 84 SER A CA 1
ATOM 617 C C . SER A 1 84 ? -8.022 32.591 -0.597 1.00 52.03 84 SER A C 1
ATOM 619 O O . SER A 1 84 ? -7.311 32.014 -1.425 1.00 52.03 84 SER A O 1
ATOM 621 N N . SER A 1 85 ? -9.070 33.366 -0.874 1.00 58.47 85 SER A N 1
ATOM 622 C CA . SER A 1 85 ? -9.555 33.810 -2.183 1.00 58.47 85 SER A CA 1
ATOM 623 C C . SER A 1 85 ? -8.545 34.612 -2.992 1.00 58.47 85 SER A C 1
ATOM 625 O O . SER A 1 85 ? -7.639 35.211 -2.373 1.00 58.47 85 SER A O 1
#

InterPro domains:
  IPR000182 GNAT domain [PF00583] (1-43)
  IPR000182 GNAT domain [PS51186] (1-62)
  IPR016181 Acyl-CoA N-acyltransferase [SSF55729] (1-54)

Radius of gyration: 15.59 Å; chains: 1; bounding box: 38×48×30 Å

Sequence (85 aa):
GRGIGALLMAQAVAEARRRGLHPVLDVLASDTAAVALYERLGWRPLGTVEQEWGPRLTVTVRCFAAPPDAAAGPAPGATRARRSS